Protein AF-W1DTS4-F1 (afdb_monomer_lite)

pLDDT: mean 86.44, std 13.87, range [40.28, 96.62]

Sequence (78 aa):
MLRRYGHTPKIAQEVGEAMTIIGLVAAGLGVSILPASFQRVQLSEMRWLPIDEQDAVSEMWLVWSKHHEQGALAKTLS

Radius of gyration: 18.57 Å; chains: 1; bounding box: 49×34×38 Å

Secondary structure (DSSP, 8-state):
-GGGGT---------S-HHHHHHHHHTTS------GGGGG---TT--------TT----------TT----S-TTS--

Foldseek 3Di:
DQVVVVDDDDDPDDDDDPVVVVVCVLVPVDDDQDAPVCVVDDDPSDDDDDDPDPPSDDDDDDDDDPPDDDDDPPPPDD

Organism: NCBI:txid1432552

Structure (mmCIF, N/CA/C/O backbone):
data_AF-W1DTS4-F1
#
_entry.id   AF-W1DTS4-F1
#
loop_
_atom_site.group_PDB
_atom_site.id
_atom_site.type_symbol
_atom_site.label_atom_id
_atom_site.label_alt_id
_atom_site.label_comp_id
_atom_site.label_asym_id
_atom_site.label_entity_id
_atom_site.label_seq_id
_atom_site.pdbx_PDB_ins_code
_atom_site.Cartn_x
_atom_site.Cartn_y
_atom_site.Cartn_z
_atom_site.occupancy
_atom_site.B_iso_or_equiv
_atom_site.auth_seq_id
_atom_site.auth_comp_id
_atom_site.auth_asym_id
_atom_site.auth_atom_id
_atom_site.pdbx_PDB_model_num
ATOM 1 N N . MET A 1 1 ? -1.827 -3.600 -12.762 1.00 77.94 1 MET A N 1
ATOM 2 C CA . MET A 1 1 ? -2.813 -4.437 -12.055 1.00 77.94 1 MET A CA 1
ATOM 3 C C . MET A 1 1 ? -4.237 -3.880 -12.197 1.00 77.94 1 MET A C 1
ATOM 5 O O . MET A 1 1 ? -4.917 -4.313 -13.110 1.00 77.94 1 MET A O 1
ATOM 9 N N . LEU A 1 2 ? -4.665 -2.862 -11.431 1.00 84.88 2 LEU A N 1
ATOM 10 C CA . LEU A 1 2 ? -6.077 -2.415 -11.325 1.00 84.88 2 LEU A CA 1
ATOM 11 C C . LEU A 1 2 ? -6.850 -2.209 -12.644 1.00 84.88 2 LEU A C 1
ATOM 13 O O . LEU A 1 2 ? -7.984 -2.663 -12.768 1.00 84.88 2 LEU A O 1
ATOM 17 N N . ARG A 1 3 ? -6.226 -1.603 -13.666 1.00 84.31 3 ARG A N 1
ATOM 18 C CA . ARG A 1 3 ? -6.871 -1.414 -14.982 1.00 84.31 3 ARG A CA 1
ATOM 19 C C . ARG A 1 3 ? -7.255 -2.727 -15.672 1.00 84.31 3 ARG A C 1
ATOM 21 O O . ARG A 1 3 ? -8.232 -2.742 -16.410 1.00 84.31 3 ARG A O 1
ATOM 28 N N . ARG A 1 4 ? -6.512 -3.819 -15.443 1.00 85.75 4 ARG A N 1
ATOM 29 C CA . ARG A 1 4 ? -6.821 -5.149 -16.006 1.00 85.75 4 ARG A CA 1
ATOM 30 C C . ARG A 1 4 ? -8.117 -5.726 -15.432 1.00 85.75 4 ARG A C 1
ATOM 32 O O . ARG A 1 4 ? -8.804 -6.450 -16.135 1.00 85.75 4 ARG A O 1
ATOM 39 N N . TYR A 1 5 ? -8.471 -5.334 -14.210 1.00 86.62 5 TYR A N 1
ATOM 40 C CA . TYR A 1 5 ? -9.741 -5.661 -13.560 1.00 86.62 5 TYR A CA 1
ATOM 41 C C . TYR A 1 5 ? -10.859 -4.653 -13.894 1.00 86.62 5 TYR A 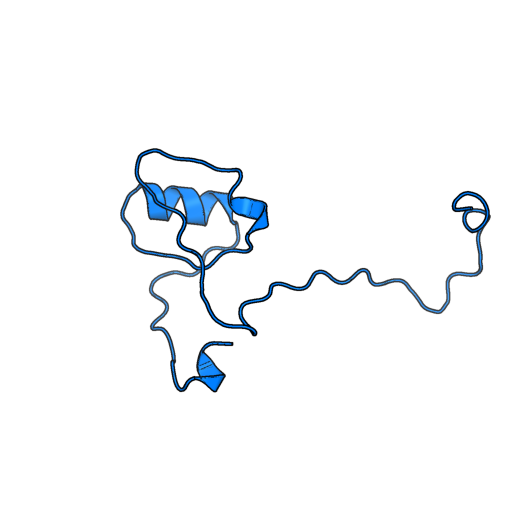C 1
ATOM 43 O O . TYR A 1 5 ? -11.912 -4.664 -13.271 1.00 86.62 5 TYR A O 1
ATOM 51 N N . GLY A 1 6 ? -10.644 -3.737 -14.850 1.00 89.94 6 GLY A N 1
ATOM 52 C CA . GLY A 1 6 ? -11.622 -2.702 -15.204 1.00 89.94 6 GLY A CA 1
ATOM 53 C C . GLY A 1 6 ? -11.747 -1.575 -14.174 1.00 89.94 6 GLY A C 1
ATOM 54 O O . GLY A 1 6 ? -12.620 -0.717 -14.302 1.00 89.94 6 GLY A O 1
ATOM 55 N N . HIS A 1 7 ? -10.869 -1.529 -13.168 1.00 88.44 7 HIS A N 1
ATOM 56 C CA . HIS A 1 7 ? -10.897 -0.502 -12.133 1.00 88.44 7 HIS A CA 1
ATOM 57 C C . HIS A 1 7 ? -9.950 0.652 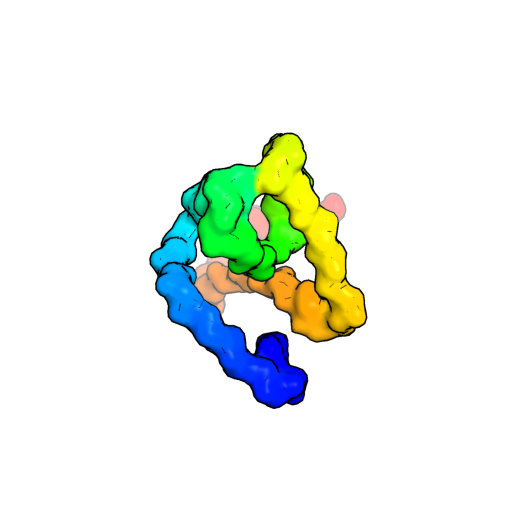-12.463 1.00 88.44 7 HIS A C 1
ATOM 59 O O . HIS A 1 7 ? -8.756 0.464 -12.714 1.00 88.44 7 HIS A O 1
ATOM 65 N N . THR A 1 8 ? -10.482 1.873 -12.407 1.00 88.50 8 THR A N 1
ATOM 66 C CA . THR A 1 8 ? -9.693 3.108 -12.477 1.00 88.50 8 THR A CA 1
ATOM 67 C C . THR A 1 8 ? -9.871 3.857 -11.160 1.00 88.50 8 THR A C 1
ATOM 69 O O . THR A 1 8 ? -10.894 4.518 -10.981 1.00 88.50 8 THR A O 1
ATOM 72 N N . PRO A 1 9 ? -8.933 3.724 -10.204 1.00 86.81 9 PRO A N 1
ATOM 73 C CA . PRO A 1 9 ? -9.050 4.408 -8.926 1.00 86.81 9 PRO A CA 1
ATOM 74 C C . PRO A 1 9 ? -9.025 5.921 -9.145 1.00 86.81 9 PRO A C 1
ATOM 76 O O . PRO A 1 9 ? -8.225 6.443 -9.925 1.00 86.81 9 PRO A O 1
ATOM 79 N N . LYS A 1 10 ? -9.895 6.635 -8.433 1.00 88.31 10 LYS A N 1
ATOM 80 C CA . LYS A 1 10 ? -9.828 8.091 -8.359 1.00 88.31 10 LYS A CA 1
ATOM 81 C C . LYS A 1 10 ? -8.699 8.459 -7.400 1.00 88.31 10 LYS A C 1
ATOM 83 O O . LYS A 1 10 ? -8.824 8.255 -6.196 1.00 88.31 10 LYS A O 1
ATOM 88 N N . ILE A 1 11 ? -7.602 8.981 -7.937 1.00 87.88 11 ILE A N 1
ATOM 89 C CA . ILE A 1 11 ? -6.453 9.395 -7.130 1.00 87.88 11 ILE A CA 1
ATOM 90 C C . ILE A 1 11 ? -6.801 10.700 -6.416 1.00 87.88 11 ILE A C 1
ATOM 92 O O . ILE A 1 11 ? -7.054 11.714 -7.063 1.00 87.88 11 ILE A O 1
ATOM 96 N N . ALA A 1 12 ? -6.858 10.656 -5.085 1.00 83.31 12 ALA A N 1
ATOM 97 C CA . ALA A 1 12 ? -7.112 11.837 -4.263 1.00 83.31 12 ALA A CA 1
ATOM 98 C C . ALA A 1 12 ? -5.837 12.666 -4.043 1.00 83.31 12 ALA A C 1
ATOM 100 O O . ALA A 1 12 ? -5.902 13.891 -4.022 1.00 83.31 12 ALA A O 1
ATOM 101 N N . GLN A 1 13 ? -4.688 11.999 -3.900 1.00 83.88 13 GLN A N 1
ATOM 102 C CA . GLN A 1 13 ? -3.401 12.629 -3.630 1.00 83.88 13 GLN A CA 1
ATOM 103 C C . GLN A 1 13 ? -2.258 11.776 -4.187 1.00 83.88 13 GLN A C 1
ATOM 105 O O . GLN A 1 13 ? -2.292 10.549 -4.095 1.00 83.88 13 GLN A O 1
ATOM 110 N N . GLU A 1 14 ? -1.242 12.437 -4.734 1.00 88.56 14 GLU A N 1
ATOM 111 C CA . GLU A 1 14 ? 0.011 11.820 -5.167 1.00 88.56 14 GLU A CA 1
ATOM 112 C C . GLU A 1 14 ? 1.123 12.167 -4.168 1.00 88.56 14 GLU A C 1
ATOM 114 O O . GLU A 1 14 ? 1.255 13.317 -3.746 1.00 88.56 14 GLU A O 1
ATOM 119 N N . VAL A 1 15 ? 1.892 11.161 -3.741 1.00 90.94 15 VAL A N 1
ATOM 120 C CA . VAL A 1 15 ? 2.943 11.286 -2.719 1.00 90.94 15 VAL A CA 1
ATOM 121 C C . VAL A 1 15 ? 4.140 10.438 -3.140 1.00 90.94 15 VAL A C 1
ATOM 123 O O . VAL A 1 15 ? 3.972 9.278 -3.503 1.00 90.94 15 VAL A O 1
ATOM 126 N N . GLY A 1 16 ? 5.345 11.013 -3.090 1.00 88.44 16 GLY A N 1
ATOM 127 C CA . GLY A 1 16 ? 6.562 10.374 -3.609 1.00 88.44 16 GLY A CA 1
ATOM 128 C C . GLY A 1 16 ? 7.307 9.462 -2.630 1.00 88.44 16 GLY A C 1
ATOM 129 O O . GLY A 1 16 ? 8.184 8.716 -3.053 1.00 88.44 16 GLY A O 1
ATOM 130 N N . GLU A 1 17 ? 6.981 9.501 -1.335 1.00 94.56 17 GLU A N 1
ATOM 131 C CA . GLU A 1 17 ? 7.698 8.751 -0.300 1.00 94.56 17 GLU A CA 1
ATOM 132 C C . GLU A 1 17 ? 6.758 7.825 0.480 1.00 94.56 17 GLU A C 1
ATOM 134 O O . GLU A 1 17 ? 5.723 8.242 1.005 1.00 94.56 17 GLU A O 1
ATOM 139 N N . ALA A 1 18 ? 7.145 6.553 0.601 1.00 93.50 18 ALA A N 1
ATOM 140 C CA . ALA A 1 18 ? 6.340 5.535 1.271 1.00 93.50 18 ALA A CA 1
ATOM 141 C C . ALA A 1 18 ? 6.073 5.853 2.751 1.00 93.50 18 ALA A C 1
ATOM 143 O O . ALA A 1 18 ? 4.974 5.604 3.242 1.00 93.50 18 ALA A O 1
ATOM 144 N N . MET A 1 19 ? 7.040 6.447 3.457 1.00 95.50 19 MET A N 1
ATOM 145 C CA . MET A 1 19 ? 6.854 6.834 4.858 1.00 95.50 19 MET A CA 1
ATOM 146 C C . MET A 1 19 ? 5.810 7.939 5.015 1.00 95.50 19 MET A C 1
ATOM 148 O O . MET A 1 19 ? 4.982 7.874 5.923 1.00 95.50 19 MET A O 1
ATOM 152 N N . THR A 1 20 ? 5.780 8.908 4.099 1.00 95.38 20 THR A N 1
ATOM 153 C CA . THR A 1 20 ? 4.736 9.937 4.076 1.00 95.38 20 THR A CA 1
ATOM 154 C C . THR A 1 20 ? 3.366 9.321 3.811 1.00 95.38 20 THR A C 1
ATOM 156 O O . THR A 1 20 ? 2.415 9.647 4.513 1.00 95.38 20 THR A O 1
ATOM 159 N N . ILE A 1 21 ? 3.261 8.386 2.859 1.00 95.69 21 ILE A N 1
ATOM 160 C CA . ILE A 1 21 ? 2.011 7.655 2.590 1.00 95.69 21 ILE A CA 1
ATOM 161 C C . ILE A 1 21 ? 1.505 6.964 3.863 1.00 95.69 21 ILE A C 1
ATOM 163 O O . ILE A 1 21 ? 0.338 7.117 4.218 1.00 95.69 21 ILE A O 1
ATOM 167 N N . ILE A 1 22 ? 2.382 6.243 4.568 1.00 95.88 22 ILE A N 1
ATOM 168 C CA . ILE A 1 22 ? 2.039 5.544 5.814 1.00 95.88 22 ILE A CA 1
ATOM 169 C C . ILE A 1 22 ? 1.543 6.532 6.878 1.00 95.88 22 ILE A C 1
ATOM 171 O O . ILE A 1 22 ? 0.500 6.298 7.486 1.00 95.88 22 ILE A O 1
ATOM 175 N N . GLY A 1 23 ? 2.243 7.654 7.068 1.00 95.19 23 GLY A N 1
ATOM 176 C CA . GLY A 1 23 ? 1.836 8.689 8.020 1.00 95.19 23 GLY A CA 1
ATOM 177 C C . GLY A 1 23 ? 0.463 9.289 7.703 1.00 95.19 23 GLY A C 1
ATOM 178 O O . GLY A 1 23 ? -0.345 9.484 8.607 1.00 95.19 23 GLY A O 1
ATOM 179 N N . LEU A 1 24 ? 0.159 9.525 6.424 1.00 95.12 24 LEU A N 1
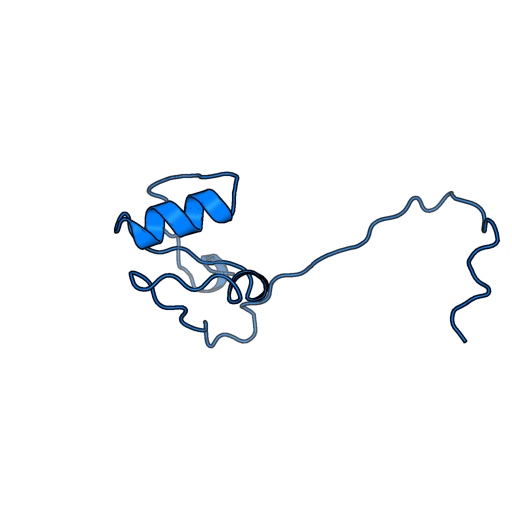ATOM 180 C CA . LEU A 1 24 ? -1.143 10.051 6.002 1.00 95.12 24 LEU A CA 1
ATOM 181 C C . LEU A 1 24 ? -2.279 9.040 6.211 1.00 95.12 24 LEU A C 1
ATOM 183 O O . LEU A 1 24 ? -3.370 9.426 6.631 1.00 95.12 24 LEU A O 1
ATOM 187 N N . VAL A 1 25 ? -2.031 7.752 5.958 1.00 95.50 25 VAL A N 1
ATOM 188 C CA . VAL A 1 25 ? -3.003 6.683 6.245 1.00 95.50 25 VAL A CA 1
ATOM 189 C C . VAL A 1 25 ? -3.258 6.581 7.749 1.00 95.50 25 VAL A C 1
ATOM 191 O O . VAL A 1 25 ? -4.415 6.578 8.160 1.00 95.50 25 VAL A O 1
ATOM 194 N N . ALA A 1 26 ? -2.206 6.579 8.573 1.00 95.81 26 ALA A N 1
ATOM 195 C CA . ALA A 1 26 ? -2.334 6.563 10.032 1.00 95.81 26 ALA A CA 1
ATOM 196 C C . ALA A 1 26 ? -3.061 7.807 10.581 1.00 95.81 26 ALA A C 1
ATOM 198 O O . ALA A 1 26 ? -3.787 7.714 11.565 1.00 95.81 26 ALA A O 1
ATOM 199 N N . ALA A 1 27 ? -2.933 8.958 9.914 1.00 95.31 27 ALA A N 1
ATOM 200 C CA . ALA A 1 27 ? -3.684 10.176 10.227 1.00 95.31 27 ALA A CA 1
ATOM 201 C C . ALA A 1 27 ? -5.142 10.170 9.712 1.00 95.31 27 ALA A C 1
ATOM 203 O O . ALA A 1 27 ? -5.876 11.131 9.945 1.00 95.31 27 ALA A O 1
ATOM 204 N N . GLY A 1 28 ? -5.578 9.115 9.015 1.00 93.88 28 GLY A N 1
ATOM 205 C CA . GLY A 1 28 ? -6.962 8.934 8.575 1.00 93.88 28 GLY A CA 1
ATOM 206 C C . GLY A 1 28 ? -7.316 9.555 7.221 1.00 93.88 28 GLY A C 1
ATOM 207 O O . GLY A 1 28 ? -8.500 9.680 6.912 1.00 93.88 28 GLY A O 1
ATOM 208 N N . LEU A 1 29 ? -6.339 9.930 6.385 1.00 93.50 29 LEU A N 1
ATOM 209 C CA . LEU A 1 29 ? -6.623 10.543 5.075 1.00 93.50 29 LEU A CA 1
ATOM 210 C C . LEU A 1 29 ? -7.175 9.549 4.038 1.00 93.50 29 LEU A C 1
ATOM 212 O O . LEU A 1 29 ? -7.701 9.970 3.007 1.00 93.50 29 LEU A O 1
ATOM 216 N N . GLY A 1 30 ? -7.063 8.242 4.283 1.00 92.88 30 GLY A N 1
ATOM 217 C CA . GLY A 1 30 ? -7.614 7.218 3.401 1.00 92.88 30 GLY A CA 1
ATOM 218 C C . GLY A 1 30 ? -6.840 5.908 3.448 1.00 92.88 30 GLY A C 1
ATOM 219 O O . GLY A 1 30 ? -6.376 5.483 4.502 1.00 92.88 30 GLY A O 1
ATOM 220 N N . VAL A 1 31 ? -6.715 5.264 2.286 1.00 94.50 31 VAL A N 1
ATOM 221 C CA . VAL A 1 31 ? -6.039 3.972 2.106 1.00 94.50 31 VAL A CA 1
ATOM 222 C C . VAL A 1 31 ? -4.980 4.064 1.013 1.00 94.50 31 VAL A C 1
ATOM 224 O O . VAL A 1 31 ? -5.073 4.903 0.117 1.00 94.50 31 VAL A O 1
ATOM 227 N N . SER A 1 32 ? -3.989 3.176 1.064 1.00 94.62 32 SER A N 1
ATOM 228 C CA . SER A 1 32 ? -2.958 3.057 0.034 1.00 94.62 32 SER A CA 1
ATOM 229 C C . SER A 1 32 ? -2.586 1.594 -0.212 1.00 94.62 32 SER A C 1
ATOM 231 O O . SER A 1 32 ? -2.798 0.741 0.649 1.00 94.62 32 SER A O 1
ATOM 233 N N . ILE A 1 33 ? -2.028 1.314 -1.390 1.00 94.00 33 ILE A N 1
ATOM 234 C CA . ILE A 1 33 ? -1.478 0.010 -1.773 1.00 94.00 33 ILE A CA 1
ATOM 235 C C . ILE A 1 33 ? 0.044 0.146 -1.779 1.00 94.00 33 ILE A C 1
ATOM 237 O O . ILE A 1 33 ? 0.587 0.999 -2.478 1.00 94.00 33 ILE A O 1
ATOM 241 N N . LEU A 1 34 ? 0.733 -0.692 -1.006 1.00 94.62 34 LEU A N 1
ATOM 242 C CA . LEU A 1 34 ? 2.188 -0.660 -0.851 1.00 94.62 34 LEU A CA 1
ATOM 243 C C . LEU A 1 34 ? 2.773 -2.077 -0.963 1.00 94.62 34 LEU A C 1
ATOM 245 O O . LEU A 1 34 ? 2.096 -3.043 -0.602 1.00 94.62 34 LEU A O 1
ATOM 249 N N . PRO A 1 35 ? 4.036 -2.221 -1.405 1.00 95.31 35 PRO A N 1
ATOM 250 C CA . PRO A 1 35 ? 4.736 -3.501 -1.367 1.00 95.31 35 PRO A CA 1
ATOM 251 C C . PRO A 1 35 ? 4.805 -4.084 0.052 1.00 95.31 35 PRO A C 1
ATOM 253 O O . PRO A 1 35 ? 5.016 -3.358 1.027 1.00 95.31 35 PRO A O 1
ATOM 256 N N . ALA A 1 36 ? 4.732 -5.414 0.169 1.00 94.62 36 ALA A N 1
ATOM 257 C CA . ALA A 1 36 ? 4.756 -6.116 1.457 1.00 94.62 36 ALA A CA 1
ATOM 258 C C . ALA A 1 36 ? 6.020 -5.838 2.299 1.00 94.62 36 ALA A C 1
ATOM 260 O O . ALA A 1 36 ? 5.992 -5.965 3.520 1.00 94.62 36 ALA A O 1
ATOM 261 N N . SER A 1 37 ? 7.119 -5.385 1.685 1.00 93.81 37 SER A N 1
ATOM 262 C CA . SER A 1 37 ? 8.336 -4.970 2.397 1.00 93.81 37 SER A CA 1
ATOM 263 C C . SER A 1 37 ? 8.095 -3.868 3.438 1.00 93.81 37 SER A C 1
ATOM 265 O O . SER A 1 37 ? 8.837 -3.789 4.418 1.00 93.81 37 SER A O 1
ATOM 267 N N . PHE A 1 38 ? 7.057 -3.043 3.258 1.00 95.38 38 PHE A N 1
ATOM 268 C CA . PHE A 1 38 ? 6.687 -1.981 4.198 1.00 95.38 38 PHE A CA 1
ATOM 269 C C . PHE A 1 38 ? 5.872 -2.471 5.400 1.00 95.38 38 PHE A C 1
ATOM 271 O O . PHE A 1 38 ? 5.767 -1.737 6.379 1.00 95.38 38 PHE A O 1
ATOM 278 N N . GLN A 1 39 ? 5.382 -3.718 5.398 1.00 94.25 39 GLN A N 1
ATOM 279 C CA . GLN A 1 39 ? 4.615 -4.287 6.517 1.00 94.25 39 GLN A CA 1
ATOM 280 C C . GLN A 1 39 ? 5.403 -4.338 7.832 1.00 94.25 39 GLN A C 1
ATOM 282 O O . GLN A 1 39 ? 4.823 -4.534 8.892 1.00 94.25 39 GLN A O 1
ATOM 287 N N . ARG A 1 40 ? 6.725 -4.147 7.810 1.00 94.38 40 ARG A N 1
ATOM 288 C CA . ARG A 1 40 ? 7.522 -4.007 9.039 1.00 94.38 40 ARG A CA 1
ATOM 289 C C . ARG A 1 40 ? 7.159 -2.750 9.837 1.00 94.38 40 ARG A C 1
ATOM 291 O O . ARG A 1 40 ? 7.397 -2.719 11.039 1.00 94.38 40 ARG A O 1
ATOM 298 N N . VAL A 1 41 ? 6.588 -1.733 9.189 1.00 95.75 41 VAL A N 1
ATOM 299 C CA . VAL A 1 41 ? 6.092 -0.525 9.852 1.00 95.75 41 VAL A CA 1
ATOM 300 C C . VAL A 1 41 ? 4.709 -0.816 10.426 1.00 95.75 41 VAL A C 1
ATOM 302 O O . VAL A 1 41 ? 3.762 -1.073 9.687 1.00 95.75 41 VAL A O 1
ATOM 305 N N . GLN A 1 42 ? 4.591 -0.779 11.748 1.00 94.75 42 GLN A N 1
ATOM 306 C CA . GLN A 1 42 ? 3.348 -1.050 12.468 1.00 94.75 42 GLN A CA 1
ATOM 307 C C . GLN A 1 42 ? 2.967 0.193 13.266 1.00 94.75 42 GLN A C 1
ATOM 309 O O . GLN A 1 42 ? 3.712 0.611 14.150 1.00 94.75 42 GLN A O 1
ATOM 314 N N . LEU A 1 43 ? 1.823 0.783 12.929 1.00 95.12 43 LEU A N 1
ATOM 315 C CA . LEU A 1 43 ? 1.225 1.907 13.646 1.00 95.12 43 LEU A CA 1
ATOM 316 C C . LEU A 1 43 ? -0.158 1.466 14.127 1.00 95.12 43 LEU 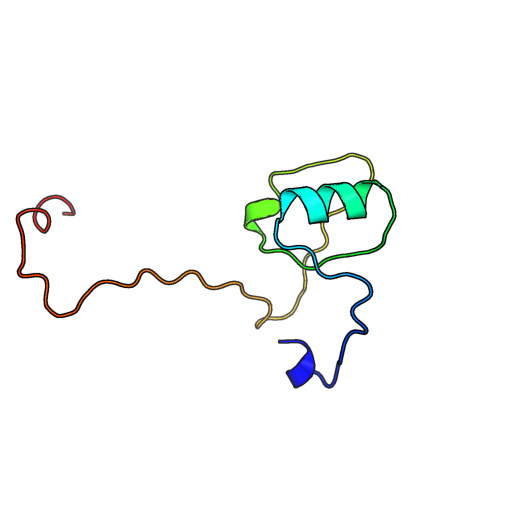A C 1
ATOM 318 O O . LEU A 1 43 ? -0.867 0.779 13.389 1.00 95.12 43 LEU A O 1
ATOM 322 N N . SER A 1 44 ? -0.527 1.830 15.354 1.00 94.00 44 SER A N 1
ATOM 323 C CA . SER A 1 44 ? -1.778 1.413 16.006 1.00 94.00 44 SER A CA 1
ATOM 324 C C . SER A 1 44 ? -3.031 1.830 15.239 1.00 94.00 44 SER A C 1
ATOM 326 O O . SER A 1 44 ? -4.068 1.174 15.330 1.00 94.00 44 SER A O 1
ATOM 328 N N . GLU A 1 45 ? -2.933 2.919 14.489 1.00 95.50 45 GLU A N 1
ATOM 329 C CA . GLU A 1 45 ? -4.033 3.598 13.814 1.00 95.50 45 GLU A CA 1
ATOM 330 C C . GLU A 1 45 ? -4.366 2.968 12.454 1.00 95.50 45 GLU A C 1
ATOM 332 O O . GLU A 1 45 ? -5.366 3.330 11.836 1.00 95.50 45 GLU A O 1
ATOM 337 N N . MET A 1 46 ? -3.553 2.019 11.973 1.00 95.00 46 MET A N 1
ATOM 338 C CA . MET A 1 46 ? -3.739 1.383 10.670 1.00 95.00 46 MET A CA 1
ATOM 339 C C . MET A 1 46 ? -3.661 -0.144 10.738 1.00 95.00 46 MET A C 1
ATOM 341 O O . MET A 1 46 ? -3.155 -0.742 11.686 1.00 95.00 46 MET A O 1
ATOM 345 N N . ARG A 1 47 ? -4.143 -0.797 9.679 1.00 95.81 47 ARG A N 1
ATOM 346 C CA . ARG A 1 47 ? -4.042 -2.246 9.497 1.00 95.81 47 ARG A CA 1
ATOM 347 C C . ARG A 1 47 ? -3.541 -2.558 8.097 1.00 95.81 47 ARG A C 1
ATOM 349 O O . ARG A 1 47 ? -4.055 -2.028 7.117 1.00 95.81 47 ARG A O 1
ATOM 356 N N . TRP A 1 48 ? -2.593 -3.481 8.015 1.00 96.62 48 TRP A N 1
ATOM 357 C CA . TRP A 1 48 ? -2.180 -4.085 6.756 1.00 96.62 48 TRP A CA 1
ATOM 358 C C . TRP A 1 48 ? -3.180 -5.163 6.342 1.00 96.62 48 TRP A C 1
ATOM 360 O O . TRP A 1 48 ? -3.469 -6.072 7.120 1.00 96.62 48 TRP A O 1
ATOM 370 N N . LEU A 1 49 ? -3.697 -5.066 5.119 1.00 96.00 49 LEU A N 1
ATOM 371 C CA . LEU A 1 49 ? -4.567 -6.073 4.516 1.00 96.00 49 LEU A CA 1
ATOM 372 C C . LEU A 1 49 ? -3.859 -6.663 3.288 1.00 96.00 49 LEU A C 1
ATOM 374 O O . LEU A 1 49 ? -3.388 -5.887 2.452 1.00 96.00 49 LEU A O 1
ATOM 378 N N . PRO A 1 50 ? -3.737 -7.998 3.177 1.00 94.69 50 PRO A N 1
ATOM 379 C CA . PRO A 1 50 ? -3.231 -8.615 1.960 1.00 94.69 50 PRO A CA 1
ATOM 380 C C . PRO A 1 50 ? -4.242 -8.442 0.819 1.00 94.69 50 PRO A C 1
ATOM 382 O O . PRO A 1 50 ? -5.450 -8.404 1.047 1.00 94.69 50 PRO A O 1
ATOM 385 N N . ILE A 1 51 ? -3.722 -8.345 -0.400 1.00 94.25 51 ILE A N 1
ATOM 386 C CA . ILE A 1 51 ? -4.490 -8.360 -1.646 1.00 94.25 51 ILE A CA 1
ATOM 387 C C . ILE A 1 51 ? -4.397 -9.801 -2.167 1.00 94.25 51 ILE A C 1
ATOM 389 O O . ILE A 1 51 ? -3.289 -10.280 -2.416 1.00 94.25 51 ILE A O 1
ATOM 393 N N . ASP A 1 52 ? -5.525 -10.509 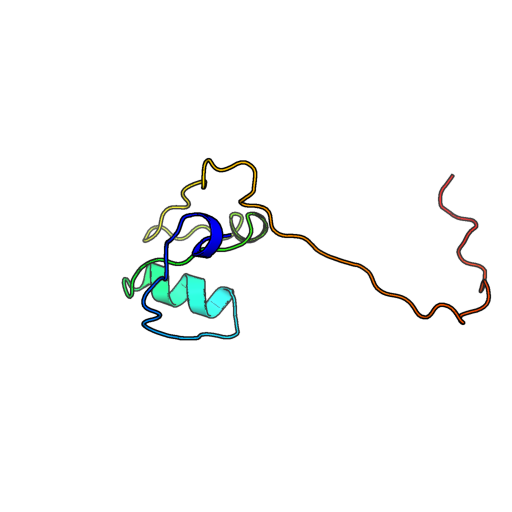-2.223 1.00 93.00 52 ASP A N 1
ATOM 394 C CA . ASP A 1 52 ? -5.615 -11.937 -2.567 1.00 93.00 52 ASP A CA 1
ATOM 395 C C . ASP A 1 52 ? -5.783 -12.136 -4.081 1.00 93.00 52 ASP A C 1
ATOM 397 O O . ASP A 1 52 ? -6.716 -12.761 -4.586 1.00 93.00 52 ASP A O 1
ATOM 401 N N . GLU A 1 53 ? -4.860 -11.544 -4.830 1.00 92.88 53 GLU A N 1
ATOM 402 C CA . GLU A 1 53 ? -4.838 -11.589 -6.279 1.00 92.88 53 GLU A CA 1
ATOM 403 C C . GLU A 1 53 ? -3.448 -12.032 -6.719 1.00 92.88 53 GLU A C 1
ATOM 405 O O . GLU A 1 53 ? -2.434 -11.439 -6.354 1.00 92.88 53 GLU A O 1
ATOM 410 N N . GLN A 1 54 ? -3.390 -13.079 -7.542 1.00 89.94 54 GLN A N 1
ATOM 411 C CA . GLN A 1 54 ? -2.123 -13.690 -7.961 1.00 89.94 54 GLN A CA 1
ATOM 412 C C . GLN A 1 54 ? -1.185 -12.706 -8.679 1.00 89.94 54 GLN A C 1
ATOM 414 O O . GLN A 1 54 ? 0.029 -12.888 -8.658 1.00 89.94 54 GLN A O 1
ATOM 419 N N . ASP A 1 55 ? -1.730 -11.660 -9.308 1.00 91.12 55 ASP A N 1
ATOM 420 C CA . ASP A 1 55 ? -0.961 -10.620 -9.994 1.00 91.12 55 ASP A CA 1
ATOM 421 C C . ASP A 1 55 ? -0.706 -9.360 -9.140 1.00 91.12 55 ASP A C 1
ATOM 423 O O . ASP A 1 55 ? -0.160 -8.378 -9.653 1.00 91.12 55 ASP A O 1
ATOM 427 N N . ALA A 1 56 ? -1.037 -9.379 -7.842 1.00 92.81 56 ALA A N 1
ATOM 428 C CA . ALA A 1 56 ? -0.751 -8.313 -6.874 1.00 92.81 56 ALA A CA 1
ATOM 429 C C . ALA A 1 56 ? 0.709 -8.331 -6.387 1.00 92.81 56 ALA A C 1
ATOM 431 O O . ALA A 1 56 ? 1.001 -8.310 -5.190 1.00 92.81 56 ALA A O 1
ATOM 432 N N . VAL A 1 57 ? 1.648 -8.373 -7.328 1.00 93.38 57 VAL A N 1
ATOM 433 C CA . VAL A 1 57 ? 3.082 -8.481 -7.047 1.00 93.38 57 VAL A CA 1
ATOM 434 C C . VAL A 1 57 ? 3.808 -7.160 -7.291 1.00 93.38 57 VAL A C 1
ATOM 436 O O . VAL A 1 57 ? 3.446 -6.373 -8.165 1.00 93.38 57 VAL A O 1
ATOM 439 N N . SER A 1 58 ? 4.850 -6.911 -6.498 1.00 92.50 58 S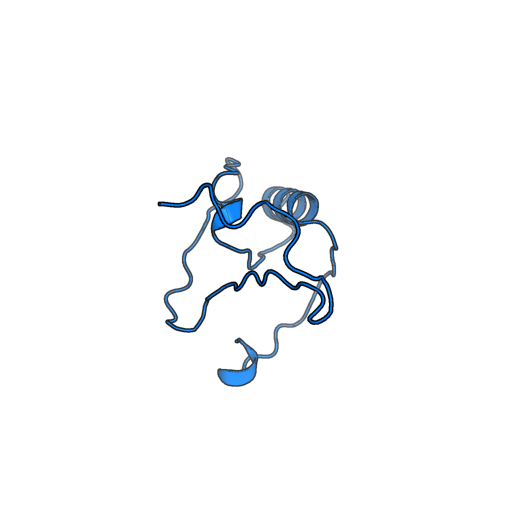ER A N 1
ATOM 440 C CA . SER A 1 58 ? 5.802 -5.815 -6.709 1.00 92.50 58 SER A CA 1
ATOM 441 C C . SER A 1 58 ? 7.138 -6.403 -7.144 1.00 92.50 58 SER A C 1
ATOM 443 O O . SER A 1 58 ? 7.692 -7.248 -6.445 1.00 92.50 58 SER A O 1
ATOM 445 N N . GLU A 1 59 ? 7.659 -5.956 -8.282 1.00 92.50 59 GLU A N 1
ATOM 446 C CA . GLU A 1 59 ? 8.919 -6.448 -8.842 1.00 92.50 59 GLU A CA 1
ATOM 447 C C . GLU A 1 59 ? 10.046 -5.438 -8.605 1.00 92.50 59 GLU A C 1
ATOM 449 O O . GLU A 1 59 ? 9.854 -4.228 -8.736 1.00 92.50 59 GLU A O 1
ATOM 454 N N . MET A 1 60 ? 11.239 -5.938 -8.280 1.00 92.06 60 MET A N 1
ATOM 455 C CA . MET A 1 60 ? 12.458 -5.140 -8.180 1.00 92.06 60 MET A CA 1
ATOM 456 C C . MET A 1 60 ? 13.480 -5.692 -9.167 1.00 92.06 60 MET A C 1
ATOM 458 O O . MET A 1 60 ? 13.793 -6.880 -9.147 1.00 92.06 60 MET A O 1
ATOM 462 N N . TRP A 1 61 ? 14.005 -4.819 -10.020 1.00 93.75 61 TRP A N 1
ATOM 463 C CA . TRP A 1 61 ? 14.915 -5.194 -11.095 1.00 93.75 61 TRP A CA 1
ATOM 464 C C . TRP A 1 61 ? 16.292 -4.587 -10.841 1.00 93.75 61 TRP A C 1
ATOM 466 O O . TRP A 1 61 ? 16.410 -3.380 -10.632 1.00 93.75 61 TRP A O 1
ATOM 476 N N . LEU A 1 62 ? 17.339 -5.413 -10.889 1.00 93.56 62 LEU A N 1
ATOM 477 C CA . LEU A 1 62 ? 18.718 -4.935 -10.955 1.00 93.56 62 LEU A CA 1
ATOM 478 C C . LEU A 1 62 ? 19.094 -4.744 -12.425 1.00 93.56 62 LEU A C 1
ATOM 480 O O . LEU A 1 62 ? 18.973 -5.673 -13.221 1.00 93.56 62 LEU A O 1
ATOM 484 N N . VAL A 1 63 ? 19.566 -3.552 -12.779 1.00 92.00 63 VAL A N 1
ATOM 485 C CA . VAL A 1 63 ? 19.985 -3.226 -14.145 1.00 92.00 63 VAL A CA 1
ATOM 486 C C . VAL A 1 63 ? 21.468 -2.885 -14.136 1.00 92.00 63 VAL A C 1
ATOM 488 O O . VAL A 1 63 ? 21.920 -2.080 -13.326 1.00 92.00 63 VAL A O 1
ATOM 491 N N . TRP A 1 64 ? 22.225 -3.486 -15.049 1.00 88.25 64 TRP A N 1
ATOM 492 C CA . TRP A 1 64 ? 23.647 -3.210 -15.244 1.00 88.25 64 TRP A CA 1
ATOM 493 C C . TRP A 1 64 ? 23.954 -2.963 -16.722 1.00 88.25 64 TRP A C 1
ATOM 495 O O . TRP A 1 64 ? 23.230 -3.410 -17.616 1.00 88.25 64 TRP A O 1
ATOM 505 N N . SER A 1 65 ? 25.042 -2.236 -16.987 1.00 87.25 65 SER A N 1
ATOM 506 C CA . SER A 1 65 ? 25.508 -2.005 -18.355 1.00 87.25 65 SER A CA 1
ATOM 507 C C . SER A 1 65 ? 26.002 -3.310 -18.974 1.00 87.25 65 SER A C 1
ATOM 509 O O . SER A 1 65 ? 26.856 -3.990 -18.406 1.00 87.25 65 SER A O 1
ATOM 511 N N . LYS A 1 66 ? 25.527 -3.622 -20.185 1.00 78.00 66 LYS A N 1
ATOM 512 C CA . LYS A 1 66 ? 25.991 -4.776 -20.976 1.00 78.00 66 LYS A CA 1
ATOM 513 C C . LYS A 1 66 ? 27.484 -4.712 -21.332 1.00 78.00 66 LYS A C 1
ATOM 515 O O . LYS A 1 66 ? 28.043 -5.727 -21.724 1.00 78.00 66 LYS A O 1
ATOM 520 N N . HIS A 1 67 ? 28.111 -3.539 -21.211 1.00 75.44 67 HIS A N 1
ATOM 521 C CA . HIS A 1 67 ? 29.489 -3.281 -21.639 1.00 75.44 67 HIS A CA 1
ATOM 522 C C . HIS A 1 67 ? 30.507 -3.217 -20.492 1.00 75.44 67 HIS A C 1
ATOM 524 O O . HIS A 1 67 ? 31.653 -2.849 -20.725 1.00 75.44 67 HIS A O 1
ATOM 530 N N . HIS A 1 68 ? 30.122 -3.558 -19.259 1.00 61.84 68 HIS A N 1
ATOM 531 C CA . HIS A 1 68 ? 31.098 -3.693 -18.179 1.00 61.84 68 HIS A CA 1
ATOM 532 C C . HIS A 1 68 ? 31.803 -5.052 -18.302 1.00 61.84 68 HIS A C 1
ATOM 534 O O . HIS A 1 68 ? 31.224 -6.091 -17.981 1.00 61.84 68 HIS A O 1
ATOM 540 N N . GLU A 1 69 ? 33.043 -5.040 -18.802 1.00 61.38 69 GLU A N 1
ATOM 541 C CA . GLU A 1 69 ? 33.952 -6.188 -18.754 1.00 61.38 69 GLU A CA 1
ATOM 542 C C . GLU A 1 69 ? 34.032 -6.756 -17.328 1.00 61.38 69 GLU A C 1
ATOM 544 O O . GLU A 1 69 ? 33.948 -6.028 -16.335 1.00 61.38 69 GLU A O 1
ATOM 549 N N . GLN A 1 70 ? 34.167 -8.080 -17.240 1.00 59.88 70 GLN A N 1
ATOM 550 C CA . GLN A 1 70 ? 34.191 -8.866 -16.008 1.00 59.88 70 GLN A CA 1
ATOM 551 C C . GLN A 1 70 ? 35.356 -8.458 -15.086 1.00 59.88 70 GLN A C 1
ATOM 553 O O . GLN A 1 70 ? 36.413 -9.084 -15.059 1.00 59.88 70 GLN A O 1
ATOM 558 N N . GLY A 1 71 ? 35.156 -7.418 -14.280 1.00 56.59 71 GLY A N 1
ATOM 559 C CA . GLY A 1 71 ? 36.068 -7.030 -13.210 1.00 56.59 71 GLY A CA 1
ATOM 560 C C . GLY A 1 71 ? 35.895 -7.925 -11.982 1.00 56.59 71 GLY A C 1
ATOM 561 O O . GLY A 1 71 ? 34.980 -7.702 -11.200 1.00 56.59 71 GLY A O 1
ATOM 562 N N . ALA A 1 72 ? 36.772 -8.926 -11.843 1.00 58.03 72 ALA A N 1
ATOM 563 C CA . ALA A 1 72 ? 37.210 -9.685 -10.650 1.00 58.03 72 ALA A CA 1
ATOM 564 C C . ALA A 1 72 ? 36.206 -10.260 -9.610 1.00 58.03 72 ALA A C 1
ATOM 566 O O . ALA A 1 72 ? 36.593 -11.163 -8.871 1.00 58.03 72 ALA A O 1
ATOM 567 N N . LEU A 1 73 ? 34.946 -9.826 -9.527 1.00 54.50 73 LEU A N 1
ATOM 568 C CA . LEU A 1 73 ? 34.022 -10.195 -8.439 1.00 54.50 73 LEU A CA 1
ATOM 569 C C . LEU A 1 73 ? 33.158 -11.436 -8.724 1.00 54.50 73 LEU A C 1
ATOM 571 O O . LEU A 1 73 ? 32.441 -11.899 -7.843 1.00 54.50 73 LEU A O 1
ATOM 575 N N . ALA A 1 74 ? 33.269 -12.042 -9.909 1.00 54.72 74 ALA A N 1
ATOM 576 C CA . ALA A 1 74 ? 32.541 -13.266 -10.265 1.00 54.72 74 ALA A CA 1
ATOM 577 C C . ALA A 1 74 ? 33.065 -14.548 -9.570 1.00 54.72 74 ALA A C 1
ATOM 579 O O . ALA A 1 74 ? 32.670 -15.646 -9.951 1.00 54.72 74 ALA A O 1
ATOM 580 N N . LYS A 1 75 ? 33.963 -14.443 -8.576 1.00 50.09 75 LYS A N 1
ATOM 581 C CA . LYS A 1 75 ? 34.605 -15.598 -7.917 1.00 50.09 75 LYS A CA 1
ATOM 582 C C . LYS A 1 75 ? 34.162 -15.896 -6.480 1.00 50.09 75 LYS A C 1
ATOM 584 O O . LYS A 1 75 ? 34.662 -16.867 -5.927 1.00 50.09 75 LYS A O 1
ATOM 589 N N . THR A 1 76 ? 33.237 -15.145 -5.879 1.00 51.84 76 THR A N 1
ATOM 590 C CA . THR A 1 76 ? 32.903 -15.338 -4.445 1.00 51.84 76 THR A CA 1
ATOM 591 C C . THR A 1 76 ? 31.451 -15.739 -4.178 1.00 51.84 76 THR A C 1
ATOM 593 O O . THR A 1 76 ? 30.917 -15.465 -3.111 1.00 51.84 76 THR A O 1
ATOM 596 N N . LEU A 1 77 ? 30.796 -16.407 -5.127 1.00 49.25 77 LEU A N 1
ATOM 597 C CA . LEU A 1 77 ? 29.520 -17.084 -4.879 1.00 49.25 77 LEU A CA 1
ATOM 598 C C . LEU A 1 77 ? 29.592 -18.504 -5.461 1.00 49.25 77 LEU A C 1
ATOM 600 O O . LEU A 1 77 ? 29.093 -18.761 -6.555 1.00 49.25 77 LEU A O 1
ATOM 604 N N . SER A 1 78 ? 30.273 -19.395 -4.734 1.00 40.28 78 SER A N 1
ATOM 605 C CA . SER A 1 78 ? 30.169 -20.859 -4.846 1.00 40.28 78 SER A CA 1
ATOM 606 C C . SER A 1 78 ? 29.925 -21.442 -3.467 1.00 40.28 78 SER A C 1
ATOM 608 O O . SER A 1 78 ? 30.735 -21.084 -2.578 1.00 40.28 78 SER A O 1
#

InterPro domains:
  IPR005119 LysR, substrate-binding [PF03466] (2-77)